Protein AF-A0A0C2D1L4-F1 (afdb_monomer)

Structure (mmCIF, N/CA/C/O backbone):
data_AF-A0A0C2D1L4-F1
#
_entry.id   AF-A0A0C2D1L4-F1
#
loop_
_atom_site.group_PDB
_atom_site.id
_atom_site.type_symbol
_atom_site.label_atom_id
_atom_site.label_alt_id
_atom_site.label_comp_id
_atom_site.label_asym_id
_atom_site.label_entity_id
_atom_site.label_seq_id
_atom_site.pdbx_PDB_ins_code
_atom_site.Cartn_x
_atom_site.Cartn_y
_atom_site.Cartn_z
_atom_site.occupancy
_atom_site.B_iso_or_equiv
_atom_site.auth_seq_id
_atom_site.auth_comp_id
_atom_site.auth_asym_id
_atom_site.auth_atom_id
_atom_site.pdbx_PDB_model_num
ATOM 1 N N . MET A 1 1 ? 10.518 -6.907 -2.900 1.00 63.03 1 MET A N 1
ATOM 2 C CA . MET A 1 1 ? 9.702 -7.474 -3.992 1.00 63.03 1 MET A CA 1
ATOM 3 C C . MET A 1 1 ? 10.668 -7.898 -5.080 1.00 63.03 1 MET A C 1
ATOM 5 O O . MET A 1 1 ? 11.548 -7.102 -5.390 1.00 63.03 1 MET A O 1
ATOM 9 N N . ASP A 1 2 ? 10.571 -9.128 -5.574 1.00 71.88 2 ASP A N 1
ATOM 10 C CA . ASP A 1 2 ? 11.439 -9.623 -6.645 1.00 71.88 2 ASP A CA 1
ATOM 11 C C . ASP A 1 2 ? 10.618 -9.733 -7.933 1.00 71.88 2 ASP A C 1
ATOM 13 O O . ASP A 1 2 ? 9.862 -10.683 -8.132 1.00 71.88 2 ASP A O 1
ATOM 17 N N . SER A 1 3 ? 10.651 -8.674 -8.744 1.00 72.25 3 SER A N 1
ATOM 18 C CA . SER A 1 3 ? 9.839 -8.582 -9.958 1.00 72.25 3 SER A CA 1
ATOM 19 C C . SER A 1 3 ? 10.615 -9.104 -11.161 1.00 72.25 3 SER A C 1
ATOM 21 O O . SER A 1 3 ? 11.639 -8.536 -11.540 1.00 72.25 3 SER A O 1
ATOM 23 N N . ASN A 1 4 ? 10.082 -10.124 -11.830 1.00 80.00 4 ASN A N 1
ATOM 24 C CA . ASN A 1 4 ? 10.616 -10.592 -13.104 1.00 80.00 4 ASN A CA 1
ATOM 25 C C . ASN A 1 4 ? 10.013 -9.781 -14.264 1.00 80.00 4 ASN A C 1
ATOM 27 O O . ASN A 1 4 ? 8.979 -10.141 -14.827 1.00 80.00 4 ASN A O 1
ATOM 31 N N . VAL A 1 5 ? 10.631 -8.645 -14.594 1.00 80.44 5 VAL A N 1
ATOM 32 C CA . VAL A 1 5 ? 10.166 -7.776 -15.685 1.00 80.44 5 VAL A CA 1
ATOM 33 C C . VAL A 1 5 ? 10.800 -8.205 -17.001 1.00 80.44 5 VAL A C 1
ATOM 35 O O . VAL A 1 5 ? 12.022 -8.260 -17.112 1.00 80.44 5 VAL A O 1
ATOM 38 N N . ARG A 1 6 ? 9.981 -8.429 -18.031 1.00 85.81 6 ARG A N 1
ATOM 39 C CA . ARG A 1 6 ? 10.435 -8.686 -19.402 1.00 85.81 6 ARG A CA 1
ATOM 40 C C . ARG A 1 6 ? 10.227 -7.446 -20.264 1.00 85.81 6 ARG A C 1
ATOM 42 O O . ARG A 1 6 ? 9.118 -6.937 -20.364 1.00 85.81 6 ARG A O 1
ATOM 49 N N . VAL A 1 7 ? 11.298 -6.986 -20.908 1.00 82.75 7 VAL A N 1
ATOM 50 C CA . VAL A 1 7 ? 11.242 -5.914 -21.912 1.00 82.75 7 VAL A CA 1
ATOM 51 C C . VAL A 1 7 ? 11.492 -6.528 -23.280 1.00 82.75 7 VAL A C 1
ATOM 53 O O . VAL A 1 7 ? 12.508 -7.199 -23.462 1.00 82.75 7 VAL A O 1
ATOM 56 N N . ASP A 1 8 ? 10.582 -6.296 -24.221 1.00 86.44 8 ASP A N 1
ATOM 57 C CA . ASP A 1 8 ? 10.717 -6.687 -25.622 1.00 86.44 8 ASP A CA 1
ATOM 58 C C . ASP A 1 8 ? 10.527 -5.457 -26.514 1.00 86.44 8 ASP A C 1
ATOM 60 O O . ASP A 1 8 ? 9.689 -4.597 -26.240 1.00 86.44 8 ASP A O 1
ATOM 64 N N . PHE A 1 9 ? 11.314 -5.379 -27.584 1.00 85.44 9 PHE A N 1
ATOM 65 C CA . PHE A 1 9 ? 11.193 -4.330 -28.590 1.00 85.44 9 PHE A CA 1
ATOM 66 C C . PHE A 1 9 ? 10.365 -4.835 -29.766 1.00 85.44 9 PHE A C 1
ATOM 68 O O . PHE A 1 9 ? 10.511 -5.978 -30.210 1.00 85.44 9 PHE A O 1
ATOM 75 N N . THR A 1 10 ? 9.510 -3.965 -30.294 1.00 88.00 10 THR A N 1
ATOM 76 C CA . THR A 1 10 ? 8.765 -4.227 -31.528 1.00 88.00 10 THR A CA 1
ATOM 77 C C . THR A 1 10 ? 9.721 -4.372 -32.715 1.00 88.00 10 THR A C 1
ATOM 79 O O . THR A 1 10 ? 10.892 -3.995 -32.644 1.00 88.00 10 THR A O 1
ATOM 82 N N . HIS A 1 11 ? 9.239 -4.942 -33.826 1.00 84.25 11 HIS A N 1
ATOM 83 C CA . HIS A 1 11 ? 10.092 -5.341 -34.953 1.00 84.25 11 HIS A CA 1
ATOM 84 C C . HIS A 1 11 ? 10.987 -4.202 -35.478 1.00 84.25 11 HIS A C 1
ATOM 86 O O . HIS A 1 11 ? 12.174 -4.418 -35.711 1.00 84.25 11 HIS A O 1
ATOM 92 N N . HIS A 1 12 ? 10.448 -2.983 -35.563 1.00 86.81 12 HIS A N 1
ATOM 93 C CA . HIS A 1 12 ? 11.157 -1.784 -36.027 1.00 86.81 12 HIS A CA 1
ATOM 94 C C . HIS A 1 12 ? 12.237 -1.268 -35.060 1.00 86.81 12 HIS A C 1
ATOM 96 O O . HIS A 1 12 ? 13.064 -0.451 -35.448 1.00 86.81 12 HIS A O 1
ATOM 102 N N . LEU A 1 13 ? 12.253 -1.751 -33.815 1.00 84.19 13 LEU A N 1
ATOM 103 C CA . LEU A 1 13 ? 13.182 -1.340 -32.759 1.00 84.19 13 LEU A CA 1
ATOM 104 C C . LEU A 1 13 ? 14.092 -2.489 -32.296 1.00 84.19 13 LEU A C 1
ATOM 106 O O . LEU A 1 13 ? 14.795 -2.360 -31.295 1.00 84.19 13 LEU A O 1
ATOM 110 N N . LYS A 1 14 ? 14.126 -3.615 -33.025 1.00 83.00 14 LYS A N 1
ATOM 111 C CA . LYS A 1 14 ? 14.983 -4.772 -32.702 1.00 83.00 14 LYS A CA 1
ATOM 112 C C . LYS A 1 14 ? 16.473 -4.432 -32.653 1.00 83.00 14 LYS A C 1
ATOM 114 O O . LYS A 1 14 ? 17.214 -5.075 -31.912 1.00 83.00 14 LYS A O 1
ATOM 119 N N . THR A 1 15 ? 16.911 -3.417 -33.395 1.00 86.69 15 THR A N 1
ATOM 120 C CA . THR A 1 15 ? 18.286 -2.897 -33.337 1.00 86.69 15 THR A CA 1
ATOM 121 C C . THR A 1 15 ? 18.660 -2.397 -31.941 1.00 86.69 15 THR A C 1
ATOM 123 O O . THR A 1 15 ? 19.834 -2.416 -31.595 1.00 86.69 15 THR A O 1
ATOM 126 N N . LEU A 1 16 ? 17.685 -2.038 -31.096 1.00 85.94 16 LEU A N 1
ATOM 127 C CA . LEU A 1 16 ? 17.883 -1.596 -29.712 1.00 85.94 16 LEU A CA 1
ATOM 128 C C . LEU A 1 16 ? 17.955 -2.751 -28.702 1.00 85.94 16 LEU A C 1
ATOM 130 O O . LEU A 1 16 ? 18.073 -2.513 -27.499 1.00 85.94 16 LEU A O 1
ATOM 134 N N . ASN A 1 17 ? 17.947 -4.009 -29.157 1.00 84.88 17 ASN A N 1
ATOM 135 C CA . ASN A 1 17 ? 18.044 -5.179 -28.278 1.00 84.88 17 ASN A CA 1
ATOM 136 C C . ASN A 1 17 ? 19.292 -5.165 -27.381 1.00 84.88 17 ASN A C 1
ATOM 138 O O . ASN A 1 17 ? 19.251 -5.714 -26.280 1.00 84.88 17 ASN A O 1
ATOM 142 N N . PHE A 1 18 ? 20.383 -4.508 -27.788 1.00 87.06 18 PHE A N 1
ATOM 143 C CA . PHE A 1 18 ? 21.571 -4.358 -26.939 1.00 87.06 18 PHE A CA 1
ATOM 144 C C . PHE A 1 18 ? 21.286 -3.547 -25.659 1.00 87.06 18 PHE A C 1
ATOM 146 O O . PHE A 1 18 ? 21.884 -3.805 -24.615 1.00 87.06 18 PHE A O 1
ATOM 153 N N . LEU A 1 19 ? 20.321 -2.618 -25.694 1.00 89.06 19 LEU A N 1
ATOM 154 C CA . LEU A 1 19 ? 19.886 -1.837 -24.530 1.00 89.06 19 LEU A CA 1
ATOM 155 C C . LEU A 1 19 ? 18.921 -2.603 -23.625 1.00 89.06 19 LEU A C 1
ATOM 157 O O . LEU A 1 19 ? 18.675 -2.168 -22.497 1.00 89.06 19 LEU A O 1
ATOM 161 N N . ARG A 1 20 ? 18.395 -3.748 -24.078 1.00 88.12 20 ARG A N 1
ATOM 162 C CA . ARG A 1 20 ? 17.367 -4.527 -23.378 1.00 88.12 20 ARG A CA 1
ATOM 163 C C . ARG A 1 20 ? 17.717 -4.780 -21.921 1.00 88.12 20 ARG A C 1
ATOM 165 O O . ARG A 1 20 ? 16.925 -4.453 -21.047 1.00 88.12 20 ARG A O 1
ATOM 172 N N . LYS A 1 21 ? 18.912 -5.315 -21.645 1.00 87.75 21 LYS A N 1
ATOM 173 C CA . LYS A 1 21 ? 19.349 -5.627 -20.272 1.00 87.75 21 LYS A CA 1
ATOM 174 C C . LYS A 1 21 ? 19.403 -4.376 -19.390 1.00 87.75 21 LYS A C 1
ATOM 176 O O . LYS A 1 21 ? 18.975 -4.418 -18.239 1.00 87.75 21 LYS A O 1
ATOM 181 N N . LYS A 1 22 ? 19.893 -3.254 -19.931 1.00 89.50 22 LYS A N 1
ATOM 182 C CA . LYS A 1 22 ? 19.993 -1.980 -19.204 1.00 89.50 22 LYS A CA 1
ATOM 183 C C . LYS A 1 22 ? 18.606 -1.420 -18.888 1.00 89.50 22 LYS A C 1
ATOM 185 O O . LYS A 1 22 ? 18.341 -1.081 -17.739 1.00 89.50 22 LYS A O 1
ATOM 190 N N . ILE A 1 23 ? 17.717 -1.384 -19.879 1.00 88.88 23 ILE A N 1
ATOM 191 C CA . ILE A 1 23 ? 16.339 -0.906 -19.714 1.00 88.88 23 ILE A CA 1
ATOM 192 C C . ILE A 1 23 ? 15.576 -1.813 -18.751 1.00 88.88 23 ILE A C 1
ATOM 194 O O . ILE A 1 23 ? 14.954 -1.319 -17.819 1.00 88.88 23 ILE A O 1
ATOM 198 N N . GLN A 1 24 ? 15.696 -3.133 -18.892 1.00 91.38 24 GLN A N 1
ATOM 199 C CA . GLN A 1 24 ? 15.056 -4.090 -17.994 1.00 91.38 24 GLN A CA 1
ATOM 200 C C . GLN A 1 24 ? 15.506 -3.896 -16.542 1.00 91.38 24 GLN A C 1
ATOM 202 O O . GLN A 1 24 ? 14.662 -3.896 -15.650 1.00 91.38 24 GLN A O 1
ATOM 207 N N . LYS A 1 25 ? 16.798 -3.642 -16.289 1.00 89.94 25 LYS A N 1
ATOM 208 C CA . LYS A 1 25 ? 17.301 -3.331 -14.942 1.00 89.94 25 LYS A CA 1
ATOM 209 C C . LYS A 1 25 ? 16.694 -2.039 -14.382 1.00 89.94 25 LYS A C 1
ATOM 211 O O . LYS A 1 25 ? 16.266 -2.023 -13.230 1.00 89.94 25 LYS A O 1
ATOM 216 N N . ILE A 1 26 ? 16.622 -0.979 -15.193 1.00 90.81 26 ILE A N 1
ATOM 217 C CA . ILE A 1 26 ? 16.029 0.309 -14.794 1.00 90.81 26 ILE A CA 1
ATOM 218 C C . ILE A 1 26 ? 14.543 0.137 -14.461 1.00 90.81 26 ILE A C 1
ATOM 220 O O . ILE A 1 26 ? 14.101 0.547 -13.388 1.00 90.81 26 ILE A O 1
ATOM 224 N N . VAL A 1 27 ? 13.784 -0.512 -15.347 1.00 89.31 27 VAL A N 1
ATOM 225 C CA . VAL A 1 27 ? 12.348 -0.743 -15.153 1.00 89.31 27 VAL A CA 1
ATOM 226 C C . VAL A 1 27 ? 12.110 -1.625 -13.931 1.00 89.31 27 VAL A C 1
ATOM 228 O O . VAL A 1 27 ? 11.297 -1.265 -13.089 1.00 89.31 27 VAL A O 1
ATOM 231 N N . THR A 1 28 ? 12.856 -2.721 -13.773 1.00 90.62 28 THR A N 1
ATOM 232 C CA . THR A 1 28 ? 12.740 -3.610 -12.603 1.00 90.62 28 THR A CA 1
ATOM 233 C C . THR A 1 28 ? 12.991 -2.847 -11.305 1.00 90.62 28 THR A C 1
ATOM 235 O O . THR A 1 28 ? 12.198 -2.943 -10.372 1.00 90.62 28 THR A O 1
ATOM 238 N N . SER A 1 29 ? 14.045 -2.025 -11.256 1.00 89.19 29 SER A N 1
ATOM 239 C CA . SER A 1 29 ? 14.339 -1.189 -10.089 1.00 89.19 29 SER A CA 1
ATOM 240 C C . SER A 1 29 ? 13.200 -0.218 -9.782 1.00 89.19 29 SER A C 1
ATOM 242 O O . SER A 1 29 ? 12.815 -0.072 -8.623 1.00 89.19 29 SER A O 1
ATOM 244 N N . LYS A 1 30 ? 12.645 0.437 -10.809 1.00 89.56 30 LYS A N 1
ATOM 245 C CA . LYS A 1 30 ? 11.547 1.393 -10.641 1.00 89.56 30 LYS A CA 1
ATOM 246 C C . LYS A 1 30 ? 10.273 0.694 -10.169 1.00 89.56 30 LYS A C 1
ATOM 248 O O . LYS A 1 30 ? 9.678 1.141 -9.195 1.00 89.56 30 LYS A O 1
ATOM 253 N N . VAL A 1 31 ? 9.901 -0.429 -10.782 1.00 89.12 31 VAL A N 1
ATOM 254 C CA . VAL A 1 31 ? 8.748 -1.253 -10.381 1.00 89.12 31 VAL A CA 1
ATOM 255 C C . VAL A 1 31 ? 8.889 -1.696 -8.925 1.00 89.12 31 VAL A C 1
ATOM 257 O O . VAL A 1 31 ? 7.982 -1.456 -8.132 1.00 89.12 31 VAL A O 1
ATOM 260 N N . ASN A 1 32 ? 10.051 -2.233 -8.543 1.00 88.38 32 ASN A N 1
ATOM 261 C CA . ASN A 1 32 ? 10.312 -2.674 -7.171 1.00 88.38 32 ASN A CA 1
ATOM 262 C C . ASN A 1 32 ? 10.215 -1.536 -6.143 1.00 88.38 32 ASN A C 1
ATOM 264 O O . ASN A 1 32 ? 9.881 -1.802 -4.991 1.00 88.38 32 ASN A O 1
ATOM 268 N N . SER A 1 33 ? 10.482 -0.285 -6.538 1.00 89.44 33 SER A N 1
ATOM 269 C CA . SER A 1 33 ? 10.346 0.881 -5.653 1.00 89.44 33 SER A CA 1
ATOM 270 C C . SER A 1 33 ? 8.952 1.512 -5.638 1.00 89.44 33 SER A C 1
ATOM 272 O O . SER A 1 33 ? 8.514 1.984 -4.594 1.00 89.44 33 SER A O 1
ATOM 274 N N . GLU A 1 34 ? 8.261 1.556 -6.779 1.00 90.31 34 GLU A N 1
ATOM 275 C CA . GLU A 1 34 ? 7.015 2.318 -6.935 1.00 90.31 34 GLU A CA 1
ATOM 276 C C . GLU A 1 34 ? 5.781 1.474 -6.631 1.00 90.31 34 GLU A C 1
ATOM 278 O O . GLU A 1 34 ? 4.823 1.986 -6.058 1.00 90.31 34 GLU A O 1
ATOM 283 N N . VAL A 1 35 ? 5.789 0.180 -6.972 1.00 88.56 35 VAL A N 1
ATOM 284 C CA . VAL A 1 35 ? 4.639 -0.700 -6.712 1.00 88.56 35 VAL A CA 1
ATOM 285 C C . VAL A 1 35 ? 4.314 -0.766 -5.218 1.00 88.56 35 VAL A C 1
ATOM 287 O O . VAL A 1 35 ? 3.155 -0.529 -4.876 1.00 88.56 35 VAL A O 1
ATOM 290 N N . PRO A 1 36 ? 5.280 -0.984 -4.301 1.00 86.94 36 PRO A N 1
ATOM 291 C CA . PRO A 1 36 ? 4.983 -0.951 -2.872 1.00 86.94 36 PRO A CA 1
ATOM 292 C C . PRO A 1 36 ? 4.414 0.395 -2.414 1.00 86.94 36 PRO A C 1
ATOM 294 O O . PRO A 1 36 ? 3.454 0.405 -1.653 1.00 86.94 36 PRO A O 1
ATOM 297 N N . LYS A 1 37 ? 4.941 1.523 -2.912 1.00 88.50 37 LYS A N 1
ATOM 298 C CA . LYS A 1 37 ? 4.431 2.863 -2.568 1.00 88.50 37 LYS A CA 1
ATOM 299 C C . LYS A 1 37 ? 2.979 3.044 -2.997 1.00 88.50 37 LYS A C 1
ATOM 301 O O . LYS A 1 37 ? 2.156 3.458 -2.192 1.00 88.50 37 LYS A O 1
ATOM 306 N N . LYS A 1 38 ? 2.642 2.646 -4.225 1.00 89.12 38 LYS A N 1
ATOM 307 C CA . LYS A 1 38 ? 1.264 2.712 -4.729 1.00 89.12 38 LYS A CA 1
ATOM 308 C C . LYS A 1 38 ? 0.303 1.816 -3.955 1.00 89.12 38 LYS A C 1
ATOM 310 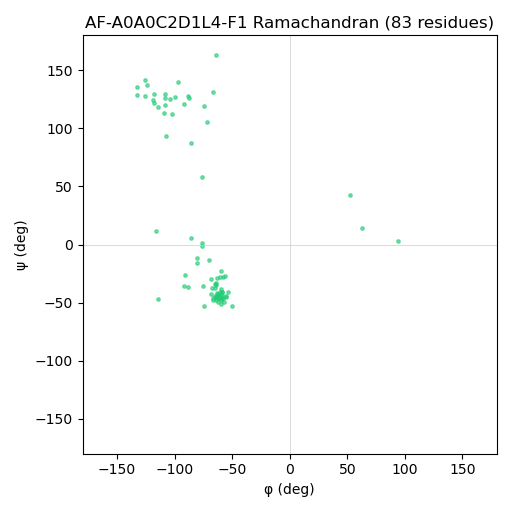O O . LYS A 1 38 ? -0.860 2.171 -3.797 1.00 89.12 38 LYS A O 1
ATOM 315 N N . ILE A 1 39 ? 0.770 0.667 -3.465 1.00 86.62 39 ILE A N 1
ATOM 316 C CA . ILE A 1 39 ? -0.034 -0.195 -2.590 1.00 86.62 39 ILE A CA 1
ATOM 317 C C . ILE A 1 39 ? -0.332 0.522 -1.266 1.00 86.62 39 ILE A C 1
ATOM 319 O O . ILE A 1 39 ? -1.480 0.509 -0.831 1.00 86.62 39 ILE A O 1
ATOM 323 N N . ILE A 1 40 ? 0.660 1.178 -0.654 1.00 84.88 40 ILE A N 1
ATOM 324 C CA . ILE A 1 40 ? 0.463 1.969 0.575 1.00 84.88 40 ILE A CA 1
ATOM 325 C C . ILE A 1 40 ? -0.553 3.083 0.331 1.00 84.88 40 ILE A C 1
ATOM 327 O O . ILE A 1 40 ? -1.542 3.171 1.054 1.00 84.88 40 ILE A O 1
ATOM 331 N N . GLU A 1 41 ? -0.358 3.868 -0.730 1.00 87.88 41 GLU A N 1
ATOM 332 C CA . GLU A 1 41 ? -1.274 4.946 -1.114 1.00 87.88 41 GLU A CA 1
ATOM 333 C C . GLU A 1 41 ? -2.704 4.421 -1.300 1.00 87.88 41 GLU A C 1
ATOM 335 O O . GLU A 1 4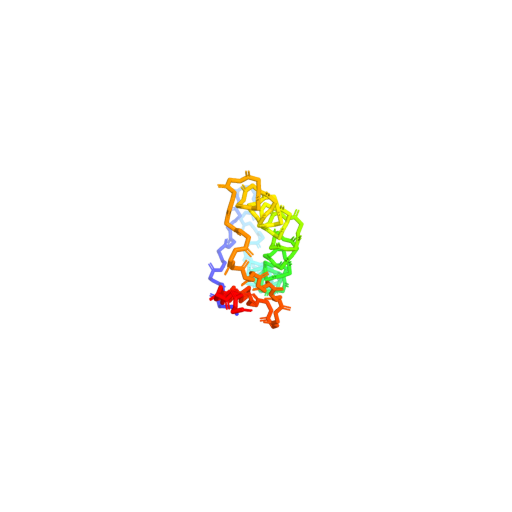1 ? -3.656 5.013 -0.797 1.00 87.88 41 GLU A O 1
ATOM 340 N N . ALA A 1 42 ? -2.881 3.276 -1.967 1.00 87.75 42 ALA A N 1
ATOM 341 C CA . ALA A 1 42 ? -4.196 2.668 -2.148 1.00 87.75 42 ALA A CA 1
ATOM 342 C C . ALA A 1 42 ? -4.822 2.207 -0.819 1.00 87.75 42 ALA A C 1
ATOM 344 O O . ALA A 1 42 ? -6.032 2.358 -0.622 1.00 87.75 42 ALA A O 1
ATOM 345 N N . ILE A 1 43 ? -4.025 1.674 0.111 1.00 83.00 43 ILE A N 1
ATOM 346 C CA . ILE A 1 43 ? -4.507 1.300 1.445 1.00 83.00 43 ILE A CA 1
ATOM 347 C C . ILE A 1 43 ? -4.979 2.546 2.204 1.00 83.00 43 ILE A C 1
ATOM 349 O O . ILE A 1 43 ? -6.083 2.554 2.747 1.00 83.00 43 ILE A O 1
ATOM 353 N N . GLU A 1 44 ? -4.186 3.612 2.207 1.00 82.25 44 GLU A N 1
ATOM 354 C CA . GLU A 1 44 ? -4.498 4.848 2.928 1.00 82.25 44 GLU A CA 1
ATOM 355 C C . GLU A 1 44 ? -5.685 5.602 2.322 1.00 82.25 44 GLU A C 1
ATOM 357 O O . GLU A 1 44 ? -6.558 6.068 3.053 1.00 82.25 44 GLU A O 1
ATOM 362 N N . GLN A 1 45 ? -5.749 5.701 0.994 1.00 86.81 45 GLN A N 1
ATOM 363 C CA . GLN A 1 45 ? -6.736 6.533 0.303 1.00 86.81 45 GLN A CA 1
ATOM 364 C C . GLN A 1 45 ? -8.025 5.796 -0.055 1.00 86.81 45 GLN A C 1
ATOM 366 O O . GLN A 1 45 ? -9.066 6.433 -0.201 1.00 86.81 45 GLN A O 1
ATOM 371 N N . GLN A 1 46 ? -7.991 4.473 -0.229 1.00 86.50 46 GLN A N 1
ATOM 372 C CA . GLN A 1 46 ? -9.175 3.716 -0.652 1.00 86.50 46 GLN A CA 1
ATOM 373 C C . GLN A 1 46 ? -9.663 2.756 0.421 1.00 86.50 46 GLN A C 1
ATOM 375 O O . GLN A 1 46 ? -10.863 2.708 0.701 1.00 86.50 46 GLN A O 1
ATOM 380 N N . VAL A 1 47 ? -8.755 1.987 1.023 1.00 83.00 47 VAL A N 1
ATOM 381 C CA . VAL A 1 47 ? -9.130 0.955 1.993 1.00 83.00 47 VAL A CA 1
ATOM 382 C C . VAL A 1 47 ? -9.530 1.606 3.317 1.00 83.00 47 VAL A C 1
ATOM 384 O O . VAL A 1 47 ? -10.658 1.408 3.757 1.00 83.00 47 VAL A O 1
ATOM 387 N N . ASN A 1 48 ? -8.690 2.465 3.900 1.00 81.06 48 ASN A N 1
ATOM 388 C CA . ASN A 1 48 ? -8.972 3.108 5.187 1.00 81.06 48 ASN A CA 1
ATOM 389 C C . ASN A 1 48 ? -10.320 3.873 5.211 1.00 81.06 48 ASN A C 1
ATOM 391 O O . ASN A 1 48 ? -11.117 3.621 6.117 1.00 81.06 48 ASN A O 1
ATOM 395 N N . PRO A 1 49 ? -10.697 4.691 4.204 1.00 86.81 49 PRO A N 1
ATOM 396 C CA . PRO A 1 49 ? -12.002 5.359 4.211 1.00 86.81 49 PRO A CA 1
ATOM 397 C C . PRO A 1 49 ? -13.197 4.403 4.143 1.00 86.81 49 PRO A C 1
ATOM 399 O O . PRO A 1 49 ? -14.228 4.654 4.764 1.00 86.81 49 PRO A O 1
ATOM 402 N N . ARG A 1 50 ? -13.085 3.283 3.414 1.00 87.19 50 ARG A N 1
ATOM 403 C CA . ARG A 1 50 ? -14.150 2.262 3.376 1.00 87.19 50 ARG A CA 1
ATOM 404 C C . ARG A 1 50 ? -14.343 1.605 4.738 1.00 87.19 50 ARG A C 1
ATOM 406 O O . ARG A 1 50 ? -15.467 1.280 5.109 1.00 87.19 50 ARG A O 1
ATOM 413 N N . LEU A 1 51 ? -13.259 1.443 5.481 1.00 81.50 51 LEU A N 1
ATOM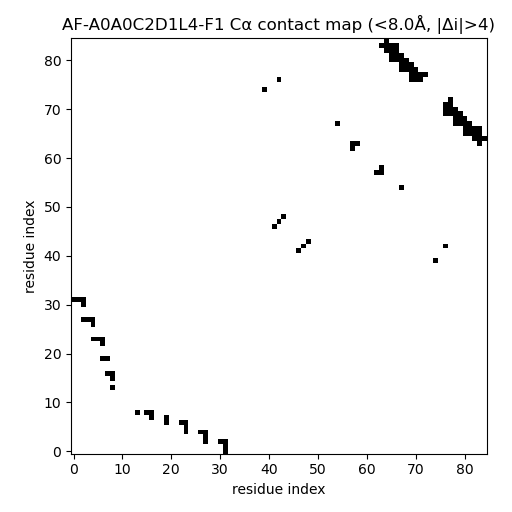 414 C CA . LEU A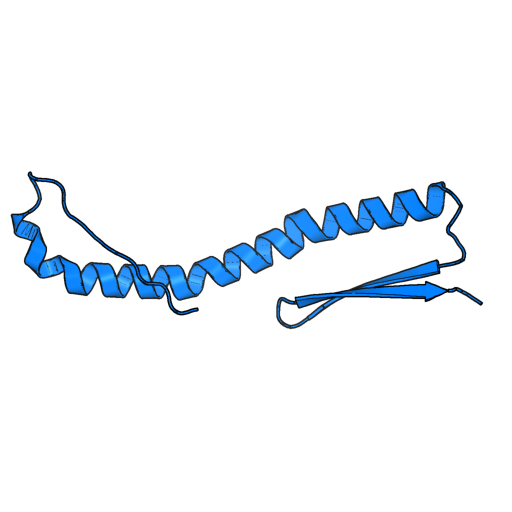 1 51 ? -13.263 0.827 6.800 1.00 81.50 51 LEU A CA 1
ATOM 415 C C . LEU A 1 51 ? -13.827 1.768 7.869 1.00 81.50 51 LEU A C 1
ATOM 417 O O . LEU A 1 51 ? -14.596 1.327 8.720 1.00 81.50 51 LEU A O 1
ATOM 421 N N . GLN A 1 52 ? -13.559 3.072 7.761 1.00 82.50 52 GLN A N 1
ATOM 422 C CA . GLN A 1 52 ? -14.240 4.083 8.579 1.00 82.50 52 GLN A CA 1
ATOM 423 C C . GLN A 1 52 ? -15.752 4.095 8.315 1.00 82.50 52 GLN A C 1
ATOM 425 O O . GLN A 1 52 ? -16.538 4.025 9.256 1.00 82.50 52 GLN A O 1
ATOM 430 N N . LYS A 1 53 ? -16.177 4.048 7.043 1.00 87.81 53 LYS A N 1
ATOM 431 C CA . LYS A 1 53 ? -17.606 3.924 6.694 1.00 87.81 53 LYS A CA 1
ATOM 432 C C . LYS A 1 53 ? -18.240 2.647 7.249 1.00 87.81 53 LYS A C 1
ATOM 434 O O . LYS A 1 53 ? -19.391 2.661 7.679 1.00 87.81 53 LYS A O 1
ATOM 439 N N . LEU A 1 54 ? -17.506 1.533 7.245 1.00 84.06 54 LEU A N 1
ATOM 440 C CA . LEU A 1 54 ? -17.974 0.287 7.854 1.00 84.06 54 LEU A CA 1
ATOM 441 C C . LEU A 1 54 ? -18.173 0.451 9.367 1.00 84.06 54 LEU A C 1
ATOM 443 O O . LEU A 1 54 ? -19.206 0.033 9.884 1.00 84.06 54 LEU A O 1
ATOM 447 N N . LYS A 1 55 ? -17.231 1.105 10.059 1.00 79.62 55 LYS A N 1
ATOM 448 C CA . LYS A 1 55 ? -17.341 1.417 11.490 1.00 79.62 55 LYS A CA 1
ATOM 449 C C . LYS A 1 55 ? -18.576 2.272 11.790 1.00 79.62 55 LYS A C 1
ATOM 451 O O . LYS A 1 55 ? -19.339 1.931 12.689 1.00 79.62 55 LYS A O 1
ATOM 456 N N . GLU A 1 56 ? -18.817 3.328 11.015 1.00 84.62 56 GLU A N 1
ATOM 457 C CA . GLU A 1 56 ? -20.017 4.170 11.146 1.00 84.62 56 GLU A CA 1
ATOM 458 C C . GLU A 1 56 ? -21.307 3.360 10.964 1.00 84.62 56 GLU A C 1
ATOM 460 O O . GLU A 1 56 ? -22.245 3.486 11.753 1.00 84.62 56 GLU A O 1
ATOM 465 N N . LYS A 1 57 ? -21.339 2.471 9.964 1.00 87.31 57 LYS A N 1
ATOM 466 C CA . LYS A 1 57 ? -22.500 1.616 9.694 1.00 87.31 57 LYS A CA 1
ATOM 467 C C . LYS A 1 57 ? -22.741 0.585 10.798 1.00 87.31 57 LYS A C 1
ATOM 469 O O . LYS A 1 57 ? -23.882 0.319 11.154 1.00 87.31 57 LYS A O 1
ATOM 474 N N . MET A 1 58 ? -21.687 0.021 11.377 1.00 83.12 58 MET A N 1
ATOM 475 C CA . MET A 1 58 ? -21.818 -0.874 12.528 1.00 83.12 58 MET A CA 1
ATOM 476 C C . MET A 1 58 ? -22.419 -0.149 13.738 1.00 83.12 58 MET A C 1
ATOM 478 O O . MET A 1 58 ? -23.322 -0.678 14.385 1.00 83.12 58 MET A O 1
ATOM 482 N N . ILE A 1 59 ? -21.984 1.086 14.004 1.00 82.31 59 ILE A N 1
ATOM 483 C CA . ILE A 1 59 ? -22.542 1.910 15.083 1.00 82.31 59 ILE A CA 1
ATOM 484 C C . ILE A 1 59 ? -24.027 2.212 14.831 1.00 82.31 59 ILE A C 1
ATOM 486 O O . ILE A 1 59 ? -24.828 2.124 15.764 1.00 82.31 59 ILE A O 1
ATOM 490 N N . SER A 1 60 ? -24.415 2.530 13.589 1.00 84.75 60 SER A N 1
ATOM 491 C CA . SER A 1 60 ? -25.818 2.807 13.249 1.00 84.75 60 SER A CA 1
ATOM 492 C C . SER A 1 60 ? -26.718 1.571 13.332 1.00 84.75 60 SER A C 1
ATOM 494 O O . SER A 1 60 ? -27.887 1.697 13.684 1.00 84.75 60 SER A O 1
ATOM 496 N N . MET A 1 61 ? -26.171 0.377 13.093 1.00 85.12 61 MET A N 1
ATOM 497 C CA . MET A 1 61 ? -26.863 -0.906 13.271 1.00 85.12 61 MET A CA 1
ATOM 498 C C . MET A 1 61 ? -26.994 -1.342 14.740 1.00 85.12 61 MET A C 1
ATOM 500 O O . MET A 1 61 ? -27.585 -2.383 15.011 1.00 85.12 61 MET A O 1
ATOM 504 N N . GLY A 1 62 ? -26.464 -0.565 15.691 1.00 80.44 62 GLY A N 1
ATOM 505 C CA . GLY A 1 62 ? -26.578 -0.850 17.123 1.00 80.44 62 GLY A CA 1
ATOM 506 C C . GLY A 1 62 ? -25.401 -1.621 17.722 1.00 80.44 62 GLY A C 1
ATOM 507 O O . GLY A 1 62 ? -25.411 -1.871 18.923 1.00 80.44 62 GLY A O 1
ATOM 508 N N . TYR A 1 63 ? -24.344 -1.916 16.952 1.00 73.81 63 TYR A N 1
ATOM 509 C CA . TYR A 1 63 ? -23.109 -2.535 17.458 1.00 73.81 63 TYR A CA 1
ATOM 510 C C . TYR A 1 63 ? -22.232 -1.515 18.205 1.00 73.81 63 TYR A C 1
ATOM 512 O O . TYR A 1 63 ? -21.089 -1.251 17.836 1.00 73.81 63 TYR A O 1
ATOM 520 N N . LYS A 1 64 ? -22.783 -0.902 19.256 1.00 73.56 64 LYS A N 1
ATOM 521 C CA . LYS A 1 64 ? -22.071 0.038 20.139 1.00 73.56 64 LYS A CA 1
ATOM 522 C C . LYS A 1 64 ? -21.213 -0.677 21.183 1.00 73.56 64 LYS A C 1
ATOM 524 O O . LYS A 1 64 ? -20.319 -0.065 21.758 1.00 73.56 64 LYS A O 1
ATOM 529 N N . GLU A 1 65 ? -21.472 -1.966 21.376 1.00 76.50 65 GLU A N 1
ATOM 530 C CA . GLU A 1 65 ? -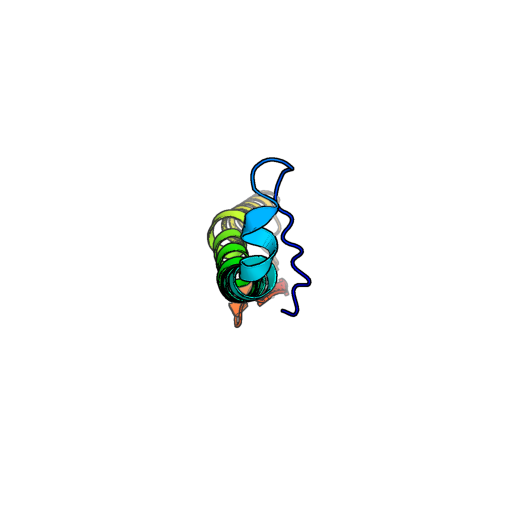20.771 -2.860 22.298 1.00 76.50 65 GLU A CA 1
ATOM 531 C C . GLU A 1 65 ? -19.400 -3.300 21.787 1.00 76.50 65 GLU A C 1
ATOM 533 O O . GLU A 1 65 ? -18.743 -4.078 22.458 1.00 76.50 65 GLU A O 1
ATOM 538 N N . TYR A 1 66 ? -18.944 -2.844 20.617 1.00 73.38 66 TYR A N 1
ATOM 539 C CA . TYR A 1 66 ? -17.627 -3.198 20.094 1.00 73.38 66 TYR A CA 1
ATOM 540 C C . TYR A 1 66 ? -16.819 -1.948 19.758 1.00 73.38 66 TYR A C 1
ATOM 542 O O . TYR A 1 66 ? -17.264 -1.081 19.005 1.00 73.38 66 TYR A O 1
ATOM 550 N N . ASP A 1 67 ? -15.601 -1.874 20.285 1.00 75.69 67 ASP A N 1
ATOM 551 C CA . ASP A 1 67 ? -14.578 -0.965 19.799 1.00 75.69 67 ASP A CA 1
ATOM 552 C C . ASP A 1 67 ? -13.795 -1.609 18.664 1.00 75.69 67 ASP A C 1
ATOM 554 O O . ASP A 1 67 ? -13.249 -2.707 18.787 1.00 75.69 67 ASP A O 1
ATOM 558 N N . VAL A 1 68 ? -13.740 -0.887 17.545 1.00 75.62 68 VAL A N 1
ATOM 559 C CA . VAL A 1 68 ? -12.924 -1.258 16.393 1.00 75.62 68 VAL A CA 1
ATOM 560 C C . VAL A 1 68 ? -11.761 -0.285 16.277 1.00 75.62 68 VAL A C 1
ATOM 562 O O . VAL A 1 68 ? -11.949 0.907 15.985 1.00 75.62 68 VAL A O 1
ATOM 565 N N . GLU A 1 69 ? -10.563 -0.818 16.495 1.00 75.62 69 GLU A N 1
ATOM 566 C CA . GLU A 1 69 ? -9.287 -0.138 16.311 1.00 75.62 69 GLU A CA 1
ATOM 567 C C . GLU A 1 69 ? -8.687 -0.550 14.966 1.00 75.62 69 GLU A C 1
ATOM 569 O O . GLU A 1 69 ? -8.525 -1.734 14.661 1.00 75.62 69 GLU A O 1
ATOM 574 N N . TRP A 1 70 ? -8.344 0.454 14.164 1.00 76.81 70 TRP A N 1
ATOM 575 C CA . TRP A 1 70 ? -7.693 0.290 12.872 1.00 76.81 70 TRP A CA 1
ATOM 576 C C . TRP A 1 70 ? -6.347 0.988 12.954 1.00 76.81 70 TRP A C 1
ATOM 578 O O . TRP A 1 70 ? -6.289 2.175 13.271 1.00 76.81 70 TRP A O 1
ATOM 588 N N . THR A 1 71 ? -5.265 0.274 12.673 1.00 72.88 71 THR A N 1
ATOM 589 C CA . THR A 1 71 ? -3.931 0.876 12.609 1.00 72.88 71 THR A CA 1
ATOM 590 C C . THR A 1 71 ? -3.227 0.407 11.350 1.00 72.88 71 THR A C 1
ATOM 592 O O . THR A 1 71 ? -3.266 -0.773 11.003 1.00 72.88 71 THR A O 1
ATOM 595 N N . VAL A 1 72 ? -2.588 1.335 10.642 1.00 69.88 72 VAL A N 1
ATOM 596 C CA . VAL A 1 72 ? -1.667 1.003 9.555 1.00 69.88 72 VAL A CA 1
ATOM 597 C C . VAL A 1 72 ? -0.262 1.166 10.115 1.00 69.88 72 VAL A C 1
ATOM 599 O O . VAL A 1 72 ? 0.152 2.268 10.456 1.00 69.88 72 VAL A O 1
ATOM 602 N N . GLN A 1 73 ? 0.459 0.056 10.262 1.00 71.19 73 GLN A N 1
ATOM 603 C CA . GLN A 1 73 ? 1.846 0.049 10.731 1.00 71.19 73 GLN A CA 1
ATOM 604 C C . GLN A 1 73 ? 2.687 -0.830 9.819 1.00 71.19 73 GLN A C 1
ATOM 606 O O . GLN A 1 73 ? 2.345 -1.994 9.596 1.00 71.19 73 GLN A O 1
ATOM 611 N N . ASN A 1 74 ? 3.807 -0.289 9.335 1.00 70.56 74 ASN A N 1
ATOM 612 C CA . ASN A 1 74 ? 4.719 -0.965 8.407 1.00 70.56 74 ASN A CA 1
ATOM 613 C C . ASN A 1 74 ? 3.992 -1.516 7.167 1.00 70.56 74 ASN A C 1
ATOM 615 O O . ASN A 1 74 ? 4.222 -2.654 6.769 1.00 70.56 74 ASN A O 1
ATOM 619 N N . ASN A 1 75 ? 3.075 -0.732 6.590 1.00 67.00 75 ASN A N 1
ATOM 620 C CA . ASN A 1 75 ? 2.246 -1.106 5.434 1.00 67.00 75 ASN A CA 1
ATOM 621 C C . ASN A 1 75 ? 1.298 -2.291 5.679 1.00 67.00 75 ASN A C 1
ATOM 623 O O . ASN A 1 75 ? 0.760 -2.863 4.733 1.00 67.00 75 ASN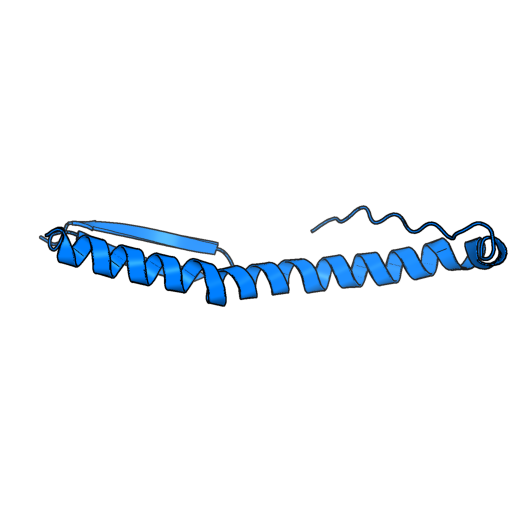 A O 1
ATOM 627 N N . ILE A 1 76 ? 1.089 -2.667 6.939 1.00 69.44 76 ILE A N 1
ATOM 628 C CA . ILE A 1 76 ? 0.154 -3.714 7.330 1.00 69.44 76 ILE A CA 1
ATOM 629 C C . ILE A 1 76 ? -1.027 -3.038 8.010 1.00 69.44 76 ILE A C 1
ATOM 631 O O . ILE A 1 76 ? -0.871 -2.376 9.041 1.00 69.44 76 ILE A O 1
ATOM 635 N N . LEU A 1 77 ? -2.210 -3.232 7.432 1.00 73.69 77 LEU A N 1
ATOM 636 C CA . LEU A 1 77 ? -3.463 -2.886 8.079 1.00 73.69 77 LEU A CA 1
ATOM 637 C C . LEU A 1 77 ? -3.753 -3.919 9.171 1.00 73.69 77 LEU A C 1
ATOM 639 O O . LEU A 1 77 ? -3.918 -5.105 8.887 1.00 73.69 77 LEU A O 1
ATOM 643 N N . ARG A 1 78 ? -3.837 -3.461 10.416 1.00 79.38 78 ARG A N 1
ATOM 644 C CA . ARG A 1 78 ? -4.267 -4.258 11.562 1.00 79.38 78 ARG A CA 1
ATOM 645 C C . ARG A 1 78 ? -5.643 -3.792 11.998 1.00 79.38 78 ARG A C 1
ATOM 647 O O . ARG A 1 78 ? -5.861 -2.598 12.205 1.00 79.38 78 ARG A O 1
ATOM 654 N N . VAL A 1 79 ? -6.542 -4.756 12.143 1.00 76.62 79 VAL A N 1
ATOM 655 C CA . VAL A 1 79 ? -7.914 -4.543 12.601 1.00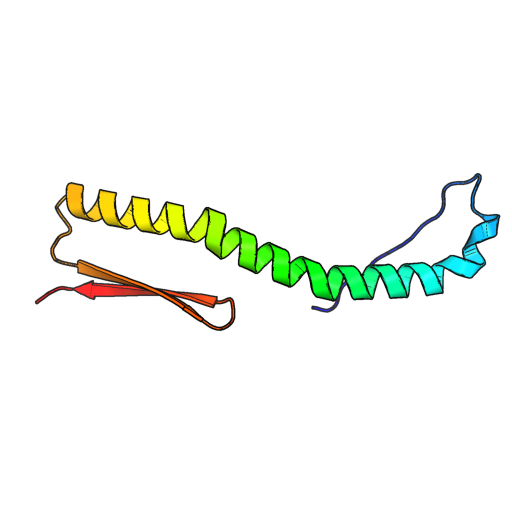 76.62 79 VAL A CA 1
ATOM 656 C C . VAL A 1 79 ? -8.085 -5.314 13.895 1.00 76.62 79 VAL A C 1
ATOM 658 O O . VAL A 1 79 ? -7.879 -6.526 13.919 1.00 76.62 79 VAL A O 1
ATOM 661 N N . ALA A 1 80 ? -8.445 -4.616 14.964 1.00 81.44 80 ALA A N 1
ATOM 662 C CA . ALA A 1 80 ? -8.813 -5.229 16.228 1.00 81.44 80 ALA A CA 1
ATOM 663 C C . ALA A 1 80 ? -10.265 -4.877 16.542 1.00 81.44 80 ALA A C 1
ATOM 665 O O . ALA A 1 80 ? -10.649 -3.710 16.500 1.00 81.44 80 ALA A O 1
ATOM 666 N N . VAL A 1 81 ? -11.059 -5.896 16.860 1.00 80.19 81 VAL A N 1
ATOM 667 C CA . VAL A 1 81 ? -12.442 -5.755 17.321 1.00 80.19 81 VAL A CA 1
ATOM 668 C C . VAL A 1 81 ? -12.478 -6.254 18.757 1.00 80.19 81 VAL A C 1
ATOM 670 O O . VAL A 1 81 ? -12.150 -7.411 19.017 1.00 80.19 81 VAL A O 1
ATOM 673 N N . LYS A 1 82 ? -12.830 -5.379 19.695 1.00 81.25 82 LYS A N 1
ATOM 674 C CA . LYS A 1 82 ? -12.898 -5.684 21.127 1.00 81.25 82 LYS A CA 1
ATOM 675 C C . LYS A 1 82 ? -14.297 -5.360 21.637 1.00 81.25 82 LYS A C 1
ATOM 677 O O . LYS A 1 82 ? -14.813 -4.309 21.274 1.00 81.25 82 LYS A O 1
ATOM 682 N N . PRO A 1 83 ? -14.918 -6.197 22.476 1.00 78.81 83 PRO A N 1
ATOM 683 C CA . PRO A 1 83 ? -16.145 -5.805 23.149 1.00 78.81 83 PRO A CA 1
ATOM 684 C C . PRO A 1 83 ? -15.860 -4.667 24.147 1.00 78.81 83 PRO A C 1
ATOM 686 O O . PRO A 1 83 ? -14.924 -4.752 24.944 1.00 78.81 83 PRO A O 1
ATOM 689 N N . LYS A 1 84 ? -16.663 -3.607 24.097 1.00 74.19 84 LYS A N 1
ATOM 690 C CA . LYS A 1 84 ? -16.808 -2.589 25.134 1.00 74.19 84 LYS A CA 1
ATOM 691 C C . LYS A 1 84 ? -17.570 -3.228 26.293 1.00 74.19 84 LYS A C 1
ATOM 693 O O . LYS A 1 84 ? -18.763 -3.488 26.171 1.00 74.19 84 LYS A O 1
ATOM 698 N N . ARG A 1 85 ? -16.850 -3.543 27.368 1.0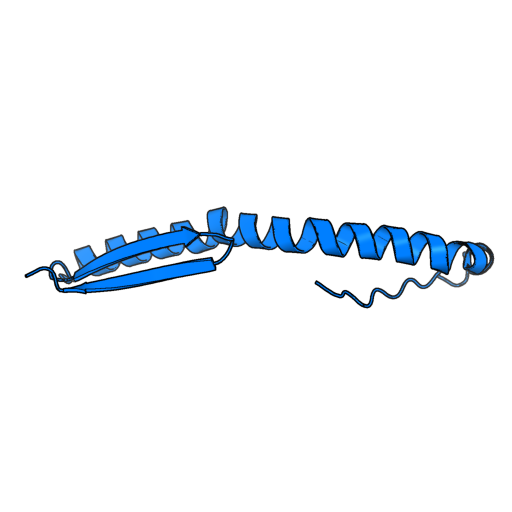0 63.50 85 ARG A N 1
ATOM 699 C CA . ARG A 1 85 ? -17.464 -3.817 28.672 1.00 63.50 85 ARG A CA 1
ATOM 700 C C . ARG A 1 85 ? -17.993 -2.529 29.281 1.00 63.50 85 ARG A C 1
ATOM 702 O O . ARG A 1 85 ? -17.326 -1.489 29.078 1.00 63.50 85 ARG A O 1
#

Mean predicted aligned error: 8.91 Å

Organism: NCBI:txid51022

Radius of gyration: 22.1 Å; Cα contacts (8 Å, |Δi|>4): 56; chains: 1; bounding box: 48×17×65 Å

Sequence (85 aa):
MDSNVRVDFTHHLKTLNFLRKKIQKIVTSKVNSEVPKKIIEAIEQQVNPRLQKLKEKMISMGYKEYDVEWTVQNNILRVAVKPKR

Foldseek 3Di:
DQDDDADDDDPVCVVCVVCRVVVSVVVRVCCVPVVLVVLLVCCVPPVVVVVVVVVVVCVVVVVPQWDWDWDQDPNDTDIDIDGND

Secondary structure (DSSP, 8-state):
----------GGGGGGGGGHHHHHHHHHHHHHHHHHHHHHHHIIIIIHHHHHHHHHHHHHTT-TTEEEEEEEETTEEEEEEEE--

pLDDT: mean 82.37, std 6.75, range [63.03, 91.38]

Solvent-ac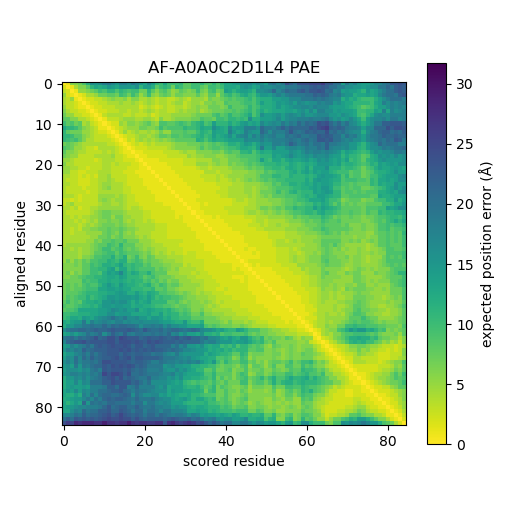cessible surface area (backbone atoms only — not comparable to full-atom values): 5119 Å² total; per-residue (Å²): 120,91,70,90,63,86,70,82,66,58,83,96,43,48,89,51,55,82,49,37,66,60,52,32,52,53,50,34,54,48,48,52,58,46,53,60,51,53,51,45,51,45,42,63,70,52,47,48,55,53,50,51,52,49,52,53,50,40,45,74,74,63,50,67,50,46,47,76,49,76,46,76,56,95,87,38,82,46,80,46,80,42,76,55,128

Nearest PDB structures (foldseek):
  5knb-assembly1_G  TM=4.038E-01  e=8.916E+00  Enterococcus hirae ATCC 9790
  4v4i-assembly1_h  TM=2.323E-01  e=4.948E+00  Thermus thermophilus HB27